Pr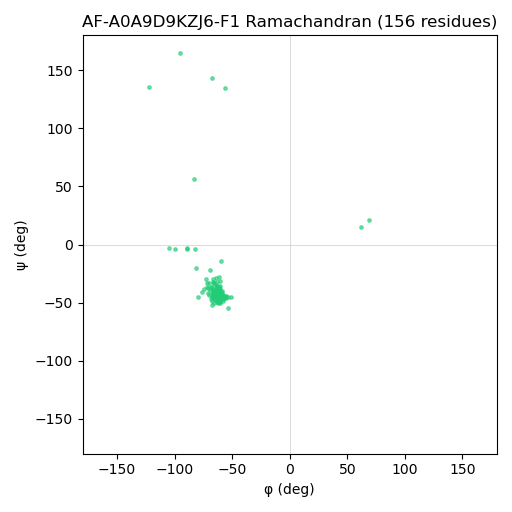otein AF-A0A9D9KZJ6-F1 (afdb_monomer)

Radius of gyration: 36.86 Å; Cα contacts (8 Å, |Δi|>4): 63; chains: 1; bounding box: 76×19×115 Å

Nearest PDB structures (foldseek):
  4k1n-assembly1_B  TM=4.536E-01  e=3.950E+00  Mus musculus
  6o3e-assembly1_B  TM=4.458E-01  e=3.524E+00  Mus musculus
  8i21-assembly1_A  TM=3.867E-01  e=7.833E+00  Saccharomyces cerevisiae S288C

pLDDT: mean 86.27, std 9.5, range [50.72, 94.81]

Mean predicted aligned error: 10.68 Å

Secondary structure (DSSP, 8-state):
-HHHHHHHHHHHHHHHHHHHHHHHHHHHHHHHHHHHHHHHHHHHHHHHHHHHHHHHHHHHHHHHHHHHHHHHHHHHHHHHHHH--SHHHHHHHHHHHHHHHHHHHHHHHHHHHHSTTSTTHHHHHHHHHHHHHHHHHHHHHHHHHHTT-HHHHHHHH-

Structure (mmCIF, N/CA/C/O backbone):
data_AF-A0A9D9KZJ6-F1
#
_entry.id   AF-A0A9D9KZJ6-F1
#
loop_
_atom_site.group_PDB
_atom_site.id
_atom_site.type_symbol
_atom_site.label_atom_id
_atom_site.label_alt_id
_atom_site.label_comp_id
_atom_site.label_asym_id
_atom_site.label_entity_id
_atom_site.label_seq_id
_atom_site.pdbx_PDB_ins_code
_atom_site.Cartn_x
_atom_site.Cartn_y
_atom_site.Cartn_z
_atom_site.occupancy
_atom_site.B_iso_or_equiv
_atom_site.auth_seq_id
_atom_site.auth_comp_id
_atom_site.auth_asym_id
_atom_site.auth_atom_id
_atom_site.pdbx_PDB_model_num
ATOM 1 N N . MET A 1 1 ? -48.353 -1.877 80.878 1.00 50.72 1 MET A N 1
ATOM 2 C CA . MET A 1 1 ? -47.282 -2.569 80.106 1.00 50.72 1 MET A CA 1
ATOM 3 C C . MET A 1 1 ? -47.489 -2.626 78.580 1.00 50.72 1 MET A C 1
ATOM 5 O O . MET A 1 1 ? -46.484 -2.625 77.877 1.00 50.72 1 MET A O 1
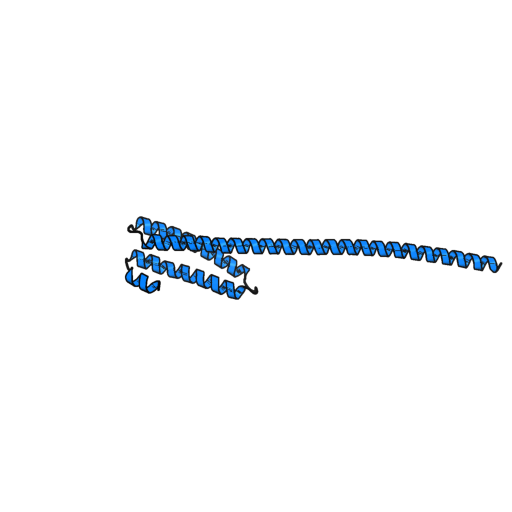ATOM 9 N N . LYS A 1 2 ? -48.721 -2.647 78.028 1.00 54.41 2 LYS A N 1
ATOM 10 C CA . LYS A 1 2 ? -48.961 -2.705 76.560 1.00 54.41 2 LYS A CA 1
ATOM 11 C C . LYS A 1 2 ? -48.407 -1.497 75.771 1.00 54.41 2 LYS A C 1
ATOM 13 O O . LYS A 1 2 ? -47.708 -1.703 74.785 1.00 54.41 2 LYS A O 1
ATOM 18 N N . HIS A 1 3 ? -48.584 -0.268 76.263 1.00 52.38 3 HIS A N 1
ATOM 19 C CA . HIS A 1 3 ? -48.096 0.947 75.582 1.00 52.38 3 HIS A CA 1
ATOM 20 C C . HIS A 1 3 ? -46.564 1.052 75.442 1.00 52.38 3 HIS A C 1
ATOM 22 O O . HIS A 1 3 ? -46.066 1.637 74.480 1.00 52.38 3 HIS A O 1
ATOM 28 N N . ILE A 1 4 ? -45.795 0.459 76.362 1.00 55.56 4 ILE A N 1
ATOM 29 C CA . ILE A 1 4 ? -44.321 0.467 76.306 1.00 55.56 4 ILE A CA 1
ATOM 30 C C . ILE A 1 4 ? -43.823 -0.495 75.212 1.00 55.56 4 ILE A C 1
ATOM 32 O O . ILE A 1 4 ? -42.896 -0.169 74.469 1.00 55.56 4 ILE A O 1
ATOM 36 N N . LYS A 1 5 ? -44.489 -1.649 75.050 1.00 54.19 5 LYS A N 1
ATOM 37 C CA . LYS A 1 5 ? -44.204 -2.619 73.977 1.00 54.19 5 LYS A CA 1
ATOM 38 C C . LYS A 1 5 ? -44.543 -2.077 72.581 1.00 54.19 5 LYS A C 1
ATOM 40 O O . LYS A 1 5 ? -43.865 -2.432 71.622 1.00 54.19 5 LYS A O 1
ATOM 45 N N . GLU A 1 6 ? -45.555 -1.223 72.443 1.00 57.53 6 GLU A N 1
ATOM 46 C CA . GLU A 1 6 ? -45.899 -0.600 71.153 1.00 57.53 6 GLU A CA 1
ATOM 47 C C . GLU A 1 6 ? -44.942 0.532 70.763 1.00 57.53 6 GLU A C 1
ATOM 49 O O . GLU A 1 6 ? -44.489 0.580 69.616 1.00 57.53 6 GLU A O 1
ATOM 54 N N . ARG A 1 7 ? -44.537 1.384 71.719 1.00 57.81 7 ARG A N 1
ATOM 55 C CA . ARG A 1 7 ? -43.506 2.410 71.474 1.00 57.81 7 ARG A CA 1
ATOM 56 C C . ARG A 1 7 ? -42.163 1.795 71.071 1.00 57.81 7 ARG A C 1
ATOM 58 O O . ARG A 1 7 ? -41.526 2.298 70.145 1.00 57.81 7 ARG A O 1
ATOM 65 N N . SER A 1 8 ? -41.742 0.689 71.696 1.00 59.34 8 SER A N 1
ATOM 66 C CA . SER A 1 8 ? -40.473 0.038 71.334 1.00 59.34 8 SER A CA 1
ATOM 67 C C . SER A 1 8 ? -40.508 -0.580 69.928 1.00 59.34 8 SER A C 1
ATOM 69 O O . SER A 1 8 ? -39.543 -0.431 69.175 1.00 59.34 8 SER A O 1
ATOM 71 N N . LYS A 1 9 ? -41.639 -1.172 69.509 1.00 60.16 9 LYS A N 1
ATOM 72 C CA . LYS A 1 9 ? -41.839 -1.682 68.137 1.00 60.16 9 LYS A CA 1
ATOM 73 C C . LYS A 1 9 ? -41.737 -0.574 67.079 1.00 60.16 9 LYS A C 1
ATOM 75 O O . LYS A 1 9 ? -41.138 -0.801 66.026 1.00 60.16 9 LYS A O 1
ATOM 80 N N . GLY A 1 10 ? -42.259 0.624 67.361 1.00 64.12 10 GLY A N 1
ATOM 81 C CA . GLY A 1 10 ? -42.140 1.794 66.479 1.00 64.12 10 GLY A CA 1
ATOM 82 C C . GLY A 1 10 ? -40.698 2.299 66.321 1.00 64.12 10 GLY A C 1
ATOM 83 O O . GLY A 1 10 ? -40.263 2.598 65.207 1.00 64.12 10 GLY A O 1
ATOM 84 N N . ILE A 1 11 ? -39.923 2.319 67.411 1.00 66.88 11 ILE A N 1
ATOM 85 C CA . ILE A 1 11 ? -38.500 2.708 67.400 1.00 66.88 11 ILE A CA 1
ATOM 86 C C . ILE A 1 11 ? -37.657 1.686 66.620 1.00 66.88 11 ILE A C 1
ATOM 88 O O . ILE A 1 11 ? -36.802 2.072 65.822 1.00 66.88 11 ILE A O 1
ATOM 92 N N . ILE A 1 12 ? -37.924 0.386 66.788 1.00 68.44 12 ILE A N 1
ATOM 93 C CA . ILE A 1 12 ? -37.239 -0.686 66.047 1.00 68.44 12 ILE A CA 1
ATOM 94 C C . ILE A 1 12 ? -37.554 -0.604 64.545 1.00 68.44 12 ILE A C 1
ATOM 96 O O . ILE A 1 12 ? -36.638 -0.716 63.730 1.00 68.44 12 ILE A O 1
ATOM 100 N N . LYS A 1 13 ? -38.814 -0.341 64.158 1.00 71.00 13 LYS A N 1
ATOM 101 C CA . LYS A 1 13 ? -39.194 -0.111 62.750 1.00 71.00 13 LYS A CA 1
ATOM 102 C C . LYS A 1 13 ? -38.460 1.092 62.145 1.00 71.00 13 LYS A C 1
ATOM 104 O O . LYS A 1 13 ? -37.892 0.955 61.066 1.00 71.00 13 LYS A O 1
ATOM 109 N N . LYS A 1 14 ? -38.397 2.230 62.850 1.00 72.56 14 LYS A N 1
ATOM 110 C CA . LYS A 1 14 ? -37.652 3.420 62.390 1.00 72.56 14 LYS A CA 1
ATOM 111 C C . LYS A 1 14 ? -36.153 3.146 62.225 1.00 72.56 14 LYS A C 1
ATOM 113 O O . LYS A 1 14 ? -35.578 3.539 61.214 1.00 72.56 14 LYS A O 1
ATOM 118 N N . LYS A 1 15 ? -35.523 2.429 63.166 1.00 74.50 15 LYS A N 1
ATOM 119 C CA . LYS A 1 15 ? -34.104 2.040 63.057 1.00 74.50 15 LYS A CA 1
ATOM 120 C C . LYS A 1 15 ? -33.843 1.117 61.860 1.00 74.50 15 LYS A C 1
ATOM 122 O O . LYS A 1 15 ? -32.888 1.346 61.126 1.00 74.50 15 LYS A O 1
ATOM 127 N N . ARG A 1 16 ? -34.711 0.126 61.615 1.00 77.56 16 ARG A N 1
ATOM 128 C CA . ARG A 1 16 ? -34.619 -0.767 60.442 1.00 77.56 16 ARG A CA 1
ATOM 129 C C . ARG A 1 16 ? -34.791 -0.016 59.120 1.00 77.56 16 ARG A C 1
ATOM 131 O O . ARG A 1 16 ? -34.039 -0.261 58.187 1.00 77.56 16 ARG A O 1
ATOM 138 N N . MET A 1 17 ? -35.730 0.928 59.059 1.00 81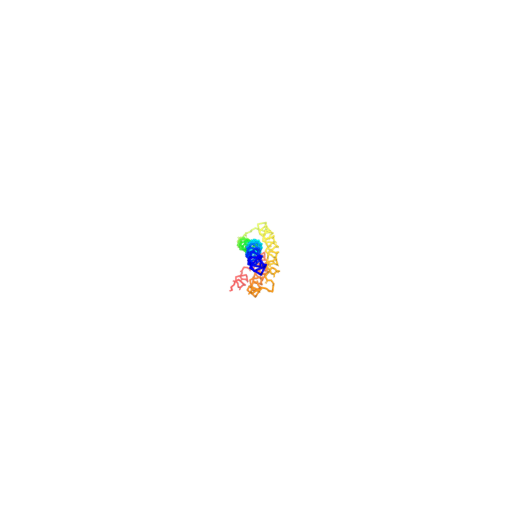.38 17 MET A N 1
ATOM 139 C CA . MET A 1 17 ? -35.956 1.754 57.869 1.00 81.38 17 MET A CA 1
ATOM 140 C C . MET A 1 17 ? -34.769 2.690 57.593 1.00 81.38 17 MET A C 1
ATOM 142 O O . MET A 1 17 ? -34.316 2.783 56.458 1.00 81.38 17 MET A O 1
ATOM 146 N N . SER A 1 18 ? -34.190 3.307 58.632 1.00 83.00 18 SER A N 1
ATOM 147 C CA . SER A 1 18 ? -32.966 4.107 58.488 1.00 83.00 18 SER A CA 1
ATOM 148 C C . SER A 1 18 ? -31.770 3.273 58.025 1.00 83.00 18 SER A C 1
ATOM 150 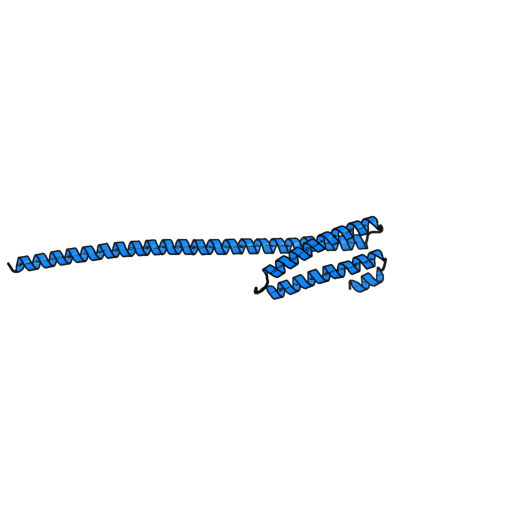O O . SER A 1 18 ? -30.946 3.788 57.273 1.00 83.00 18 SER A O 1
ATOM 152 N N . PHE A 1 19 ? -31.657 2.018 58.468 1.00 86.19 19 PHE A N 1
ATOM 153 C CA . PHE A 1 19 ? -30.610 1.111 58.003 1.00 86.19 19 PHE A CA 1
ATOM 154 C C . PHE A 1 19 ? -30.807 0.740 56.531 1.00 86.19 19 PHE A C 1
ATOM 156 O O . PHE A 1 19 ? -29.859 0.837 55.760 1.00 86.19 19 PHE A O 1
ATOM 163 N N . ALA A 1 20 ? -32.036 0.401 56.130 1.00 85.56 20 ALA A N 1
ATOM 164 C CA . ALA A 1 20 ? -32.364 0.090 54.741 1.00 85.56 20 ALA A CA 1
ATOM 165 C C . ALA A 1 20 ? -32.013 1.253 53.802 1.00 85.56 20 ALA A C 1
ATOM 167 O O . ALA A 1 20 ? -31.338 1.034 52.806 1.00 85.56 20 ALA A O 1
ATOM 168 N N . ILE A 1 21 ? -32.366 2.493 54.165 1.00 88.50 21 ILE A N 1
ATOM 169 C CA . ILE A 1 21 ? -32.022 3.685 53.370 1.00 88.50 21 ILE A CA 1
ATOM 170 C C . ILE A 1 21 ? -30.502 3.836 53.230 1.00 88.50 21 ILE A C 1
ATOM 172 O O . ILE A 1 21 ? -30.008 4.041 52.125 1.00 88.50 21 ILE A O 1
ATOM 176 N N . ARG A 1 22 ? -29.740 3.701 54.325 1.00 87.19 22 ARG A N 1
ATOM 177 C CA . ARG A 1 22 ? -28.270 3.801 54.271 1.00 87.19 22 ARG A CA 1
ATOM 178 C C . ARG A 1 22 ? -27.655 2.696 53.414 1.00 87.19 22 ARG A C 1
ATOM 180 O O . ARG A 1 22 ? -26.762 2.980 52.626 1.00 87.19 22 ARG A O 1
ATOM 187 N N . LEU A 1 23 ? -28.146 1.464 53.539 1.00 90.38 23 LEU A N 1
ATOM 188 C CA . LEU A 1 23 ? -27.689 0.337 52.731 1.00 90.38 23 LEU A CA 1
ATOM 189 C C . LEU A 1 23 ? -27.994 0.557 51.245 1.00 90.38 23 LEU A C 1
ATOM 191 O O . LEU A 1 23 ? -27.124 0.331 50.412 1.00 90.38 23 LEU A O 1
ATOM 195 N N . SER A 1 24 ? -29.186 1.057 50.911 1.00 90.12 24 SER A N 1
ATOM 196 C CA . SER A 1 24 ? -29.552 1.408 49.537 1.00 90.12 24 SER A CA 1
ATOM 197 C C . SER A 1 24 ? -28.640 2.487 48.957 1.00 90.12 24 SER A C 1
ATOM 199 O O . SER A 1 24 ? -28.204 2.345 47.822 1.00 90.12 24 SER A O 1
ATOM 201 N N . VAL A 1 25 ? -28.298 3.525 49.729 1.00 91.50 25 VAL A N 1
ATOM 202 C CA . VAL A 1 25 ? -27.359 4.574 49.290 1.00 91.50 25 VAL A CA 1
ATOM 203 C C . VAL A 1 25 ? -25.964 3.999 49.031 1.00 91.50 25 VAL A C 1
ATOM 205 O O . VAL A 1 25 ? -25.361 4.321 48.012 1.00 91.50 25 VAL A O 1
ATOM 208 N N . ILE A 1 26 ? -25.471 3.120 49.911 1.00 91.69 26 ILE A N 1
ATOM 209 C CA . ILE A 1 26 ? -24.170 2.451 49.740 1.00 91.69 26 ILE A CA 1
ATOM 210 C C . ILE A 1 26 ? -24.174 1.540 48.503 1.00 91.69 26 ILE A C 1
ATOM 212 O O . ILE A 1 26 ? -23.218 1.530 47.735 1.00 91.69 26 ILE A O 1
ATOM 216 N N . LEU A 1 27 ? -25.248 0.785 48.273 1.00 92.19 27 LEU A N 1
ATOM 217 C CA . LEU A 1 27 ? -25.363 -0.066 47.085 1.00 92.19 27 LEU A CA 1
ATOM 218 C C . LEU A 1 27 ? -25.411 0.765 45.800 1.00 92.19 27 LEU A C 1
ATOM 220 O O . LEU A 1 27 ? -24.744 0.421 44.825 1.00 92.19 27 LEU A O 1
ATOM 224 N N . LEU A 1 28 ? -26.155 1.875 45.807 1.00 93.62 28 LEU A N 1
ATOM 225 C CA . LEU A 1 28 ? -26.252 2.768 44.655 1.00 93.62 28 LEU A CA 1
ATOM 226 C C . LEU A 1 28 ? -24.893 3.400 44.329 1.00 93.62 28 LEU A C 1
ATOM 228 O O . LEU A 1 28 ? -24.515 3.476 43.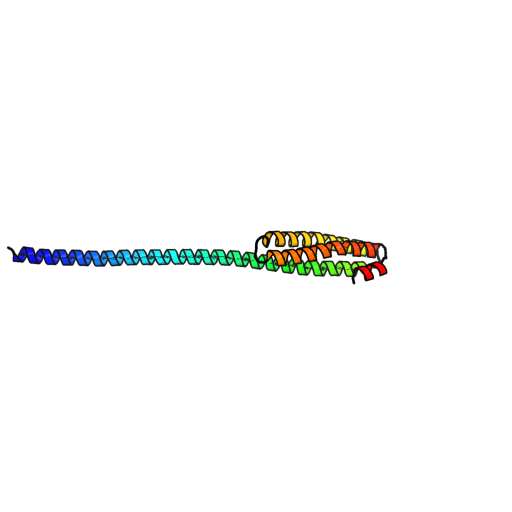161 1.00 93.62 28 LEU A O 1
ATOM 232 N N . SER A 1 29 ? -24.134 3.825 45.343 1.00 92.44 29 SER A N 1
ATOM 233 C CA . SER A 1 29 ? -22.807 4.408 45.134 1.00 92.44 29 SER A CA 1
ATOM 234 C C . SER A 1 29 ? -21.810 3.383 44.598 1.00 92.44 29 SER A C 1
ATOM 236 O O . SER A 1 29 ? -21.098 3.691 43.646 1.00 92.44 29 SER A O 1
ATOM 238 N N . VAL A 1 30 ? -21.817 2.146 45.108 1.00 92.56 30 VAL A N 1
ATOM 239 C CA . VAL A 1 30 ? -20.997 1.049 44.563 1.00 92.56 30 VAL A CA 1
ATOM 240 C C . VAL A 1 30 ? -21.364 0.755 43.107 1.00 92.56 30 VAL A C 1
ATOM 242 O O . VAL A 1 30 ? -20.473 0.648 42.266 1.00 92.56 30 VAL A O 1
ATOM 245 N N . PHE A 1 31 ? -22.657 0.690 42.778 1.00 93.06 31 PHE A N 1
ATOM 246 C CA . PHE A 1 31 ? -23.114 0.482 41.401 1.00 93.06 31 PHE A CA 1
ATOM 247 C C . PHE A 1 31 ? -22.684 1.622 40.470 1.00 93.06 31 PHE A C 1
ATOM 249 O O . PHE A 1 31 ? -22.260 1.383 39.339 1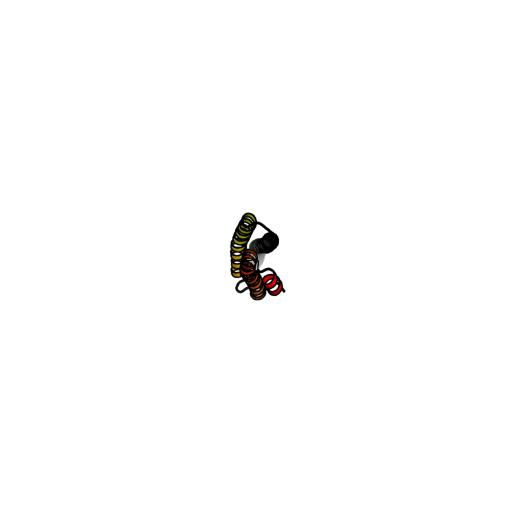.00 93.06 31 PHE A O 1
ATOM 256 N N . THR A 1 32 ? -22.744 2.862 40.955 1.00 93.62 32 THR A N 1
ATOM 257 C CA . THR A 1 32 ? -22.327 4.045 40.192 1.00 93.62 32 THR A CA 1
ATOM 258 C C . THR A 1 32 ? -20.821 4.023 39.936 1.00 93.62 32 THR A C 1
ATOM 260 O O . THR A 1 32 ? -20.396 4.199 38.798 1.00 93.62 32 THR A O 1
ATOM 263 N N . VAL A 1 33 ? -20.008 3.726 40.957 1.00 93.88 33 VAL A N 1
ATOM 264 C CA . VAL A 1 33 ? -18.549 3.578 40.814 1.00 93.88 33 VAL A CA 1
ATOM 265 C C . VAL A 1 33 ? -18.212 2.458 39.830 1.00 93.88 33 VAL A C 1
ATOM 267 O O . VAL A 1 33 ? -17.399 2.663 38.932 1.00 93.88 33 VAL A O 1
ATOM 270 N N . PHE A 1 34 ? -18.868 1.301 39.945 1.00 94.25 34 PHE A N 1
ATOM 271 C CA . PHE A 1 34 ? -18.672 0.190 39.014 1.00 94.25 34 PHE A CA 1
ATOM 272 C C . PHE A 1 34 ? -19.037 0.575 37.575 1.00 94.25 34 PHE A C 1
ATOM 274 O O . PHE A 1 34 ? -18.277 0.295 36.651 1.00 94.25 34 PHE A O 1
ATOM 281 N N . SER A 1 35 ? -20.155 1.277 37.385 1.00 90.81 35 SER A N 1
ATOM 282 C CA . SER A 1 35 ? -20.597 1.752 36.069 1.00 90.81 35 SER A CA 1
ATOM 283 C C . SER A 1 35 ? -19.606 2.742 35.456 1.00 90.81 35 SER A C 1
ATOM 285 O O . SER A 1 35 ? -19.289 2.633 34.273 1.00 90.81 35 SER A O 1
ATOM 287 N N . ILE A 1 36 ? -19.063 3.668 36.256 1.00 93.00 36 ILE A N 1
ATOM 288 C CA . ILE A 1 36 ? -18.024 4.609 35.814 1.00 93.00 36 ILE A CA 1
ATOM 289 C C . ILE A 1 36 ? -16.760 3.848 35.406 1.00 93.00 36 ILE A C 1
ATOM 291 O O . ILE A 1 36 ? -16.237 4.083 34.321 1.00 93.00 36 ILE A O 1
ATOM 295 N N . LEU A 1 37 ? -16.291 2.901 36.223 1.00 94.50 37 LEU A N 1
ATOM 296 C CA .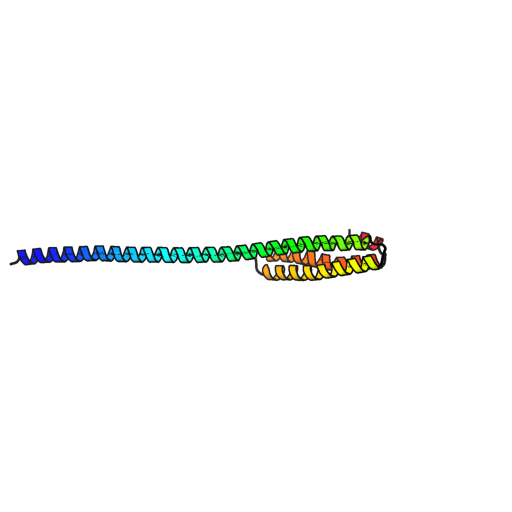 LEU A 1 37 ? -15.110 2.094 35.901 1.00 94.50 37 LEU A CA 1
ATOM 297 C C . LEU A 1 37 ? -15.306 1.280 34.617 1.00 94.50 37 LEU A C 1
ATOM 299 O O . LEU A 1 37 ? -14.414 1.244 33.767 1.00 94.50 37 LEU A O 1
ATOM 303 N N . HIS A 1 38 ? -16.479 0.669 34.445 1.00 93.75 38 HIS A N 1
ATOM 304 C CA . HIS A 1 38 ? -16.829 -0.063 33.232 1.00 93.75 38 HIS A CA 1
ATOM 305 C C . HIS A 1 38 ? -16.842 0.855 32.002 1.00 93.75 38 HIS A C 1
ATOM 307 O O . HIS A 1 38 ? -16.289 0.502 30.957 1.00 93.75 38 HIS A O 1
ATOM 313 N N . LEU A 1 39 ? -17.425 2.051 32.125 1.00 93.50 39 LEU A N 1
ATOM 314 C CA . LEU A 1 39 ? -17.443 3.049 31.058 1.00 93.50 39 LEU A CA 1
ATOM 315 C C . LEU A 1 39 ? -16.023 3.504 30.698 1.00 93.50 39 LEU A C 1
ATOM 317 O O . LEU A 1 39 ? -15.668 3.501 29.523 1.00 93.50 39 LEU A O 1
ATOM 321 N N . CYS A 1 40 ? -15.186 3.820 31.689 1.00 93.25 40 CYS A N 1
ATOM 322 C CA . CYS A 1 40 ? -13.788 4.193 31.472 1.00 93.25 40 CYS A CA 1
ATOM 323 C C . CYS A 1 40 ? -13.000 3.078 30.773 1.00 93.25 40 CYS A C 1
ATOM 325 O O . CYS A 1 40 ? -12.239 3.356 29.848 1.00 93.25 40 CYS A O 1
ATOM 327 N N . SER A 1 41 ? -13.201 1.820 31.178 1.00 93.44 41 SER A N 1
ATOM 328 C CA . SER A 1 41 ? -12.577 0.660 30.531 1.00 93.44 41 SER A CA 1
ATOM 329 C C . SER A 1 41 ? -13.023 0.513 29.073 1.00 93.44 41 SER A C 1
ATOM 331 O O . SER A 1 41 ? -12.198 0.326 28.178 1.00 93.44 41 SER A O 1
ATOM 333 N N . SER A 1 42 ? -14.323 0.677 28.820 1.00 91.31 42 SER A N 1
ATOM 334 C CA . SER A 1 42 ? -14.901 0.587 27.476 1.00 91.31 42 SER A CA 1
ATOM 335 C C . SER A 1 42 ? -14.368 1.692 26.564 1.00 91.31 42 SER A C 1
ATOM 337 O O . SER A 1 42 ? -13.917 1.408 25.458 1.00 91.31 42 SER A O 1
ATOM 339 N N . ILE A 1 43 ? -14.337 2.939 27.048 1.00 92.81 43 ILE A N 1
ATOM 340 C CA . ILE A 1 43 ? -13.766 4.078 26.315 1.00 92.81 43 ILE A CA 1
ATOM 341 C C . ILE A 1 43 ? -12.291 3.823 26.016 1.00 92.81 43 ILE A C 1
ATOM 343 O O . ILE A 1 43 ? -11.872 3.979 24.875 1.00 92.81 43 ILE A O 1
ATOM 347 N N . LYS A 1 44 ? -11.511 3.370 27.006 1.00 93.38 44 LYS A N 1
ATOM 348 C CA . LYS A 1 44 ? -10.098 3.032 26.802 1.00 93.38 44 LYS A CA 1
ATOM 349 C C . LYS A 1 44 ? -9.926 1.987 25.698 1.00 93.38 44 LYS A C 1
ATOM 351 O O . LYS A 1 44 ? -9.077 2.167 24.832 1.00 93.38 44 LYS A O 1
ATOM 356 N N . SER A 1 45 ? -10.737 0.930 25.707 1.00 93.38 45 SER A N 1
ATOM 357 C CA . SER A 1 45 ? -10.699 -0.112 24.677 1.00 93.38 45 SER A CA 1
ATOM 358 C C . SER A 1 45 ? -11.012 0.443 23.285 1.00 93.38 45 SER A C 1
ATOM 360 O O . SER A 1 45 ? -10.269 0.164 22.346 1.00 93.38 45 SER A O 1
ATOM 362 N N . ILE A 1 46 ? -12.047 1.280 23.162 1.00 92.44 46 ILE A N 1
ATOM 363 C CA . ILE A 1 46 ? -12.409 1.940 21.899 1.00 92.44 46 ILE A CA 1
ATOM 364 C C . ILE A 1 46 ? -11.262 2.826 21.406 1.00 92.44 46 ILE A C 1
ATOM 366 O O . ILE A 1 46 ? -10.892 2.747 20.237 1.00 92.44 46 ILE A O 1
ATOM 370 N N . THR A 1 47 ? -10.658 3.631 22.283 1.00 91.12 47 THR A N 1
ATOM 371 C CA . THR A 1 47 ? -9.529 4.498 21.921 1.00 91.12 47 THR A CA 1
ATOM 372 C C . THR A 1 47 ? -8.333 3.688 21.427 1.00 91.12 47 THR A C 1
ATOM 374 O O . THR A 1 47 ? -7.724 4.059 20.427 1.00 91.12 47 THR A O 1
ATOM 377 N N . THR A 1 48 ? -8.010 2.567 22.079 1.00 91.69 48 THR A N 1
ATOM 378 C CA . THR A 1 48 ? -6.937 1.672 21.620 1.00 91.69 48 THR A CA 1
ATOM 379 C C . THR A 1 48 ? -7.251 1.093 20.241 1.00 91.69 48 THR A C 1
ATOM 381 O O . THR A 1 48 ? -6.431 1.218 19.338 1.00 91.69 48 THR A O 1
ATOM 384 N N . GLN A 1 49 ? -8.458 0.559 20.034 1.00 89.56 49 GLN A N 1
ATOM 385 C CA . GLN A 1 49 ? -8.864 0.019 18.730 1.00 89.56 49 GLN A CA 1
ATOM 386 C C . GLN A 1 49 ? -8.823 1.075 17.620 1.00 89.56 49 GLN A C 1
ATOM 388 O O . GLN A 1 49 ? -8.389 0.785 16.505 1.00 89.56 49 GLN A O 1
ATOM 393 N N . TYR A 1 50 ? -9.262 2.300 17.919 1.00 86.56 50 TYR A N 1
ATOM 394 C CA . TYR A 1 50 ? -9.226 3.407 16.971 1.00 86.56 50 TYR A CA 1
ATOM 395 C C . TYR A 1 50 ? -7.789 3.813 16.632 1.00 86.56 50 TYR A C 1
ATOM 397 O O . TYR A 1 50 ? -7.468 3.997 15.462 1.00 86.56 50 TYR A O 1
ATOM 405 N N . SER A 1 51 ? -6.907 3.895 17.632 1.00 88.31 51 SER A N 1
ATOM 406 C CA . SER A 1 51 ? -5.481 4.166 17.420 1.00 88.31 51 SER A CA 1
ATOM 407 C C . SER A 1 51 ? -4.837 3.110 16.520 1.00 88.31 51 SER A C 1
ATOM 409 O O . SER A 1 51 ? -4.158 3.459 15.558 1.00 88.31 51 SER A O 1
ATOM 411 N N . ASP A 1 52 ? -5.096 1.827 16.772 1.00 87.88 52 ASP A N 1
ATOM 412 C CA . ASP A 1 52 ? -4.557 0.726 15.964 1.00 87.88 52 ASP A CA 1
ATOM 413 C C . ASP A 1 52 ? -5.103 0.734 14.528 1.00 87.88 52 ASP A C 1
ATOM 415 O O . ASP A 1 52 ? -4.423 0.340 13.578 1.00 87.88 52 ASP A O 1
ATOM 419 N N . LEU A 1 53 ? -6.353 1.166 14.346 1.00 86.31 53 LEU A N 1
ATOM 420 C CA . LEU A 1 53 ? -6.937 1.357 13.022 1.00 86.31 53 LEU A CA 1
ATOM 421 C C . LEU A 1 53 ? -6.265 2.522 12.290 1.00 86.31 53 LEU A C 1
ATOM 423 O O . LEU A 1 53 ? -5.852 2.341 11.150 1.00 86.31 53 LEU A O 1
ATOM 427 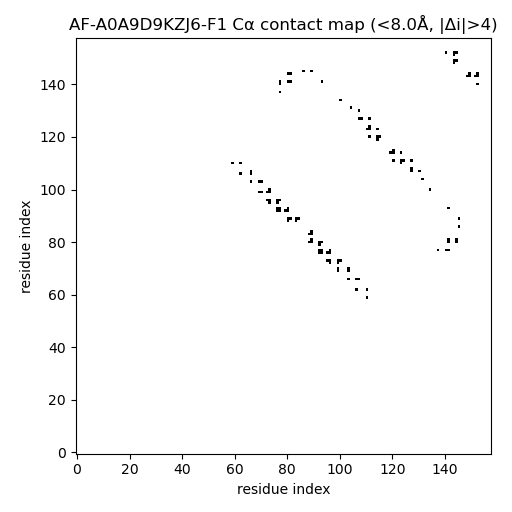N N . MET A 1 54 ? -6.083 3.666 12.950 1.00 81.88 54 MET A N 1
ATOM 428 C CA . MET A 1 54 ? -5.412 4.827 12.359 1.00 81.88 54 MET A CA 1
ATOM 429 C C . MET A 1 54 ? -3.965 4.522 11.970 1.00 81.88 54 MET A C 1
ATOM 431 O O . MET A 1 54 ? -3.568 4.861 10.865 1.00 81.88 54 MET A O 1
ATOM 435 N N . ILE A 1 55 ? -3.198 3.828 12.818 1.00 83.62 55 ILE A N 1
ATOM 436 C CA . ILE A 1 55 ? -1.815 3.432 12.499 1.00 83.62 55 ILE A CA 1
ATOM 437 C C . ILE A 1 55 ? -1.771 2.564 11.235 1.00 83.62 55 ILE A C 1
ATOM 439 O O . ILE A 1 55 ? -0.917 2.773 10.374 1.00 83.62 55 ILE A O 1
ATOM 443 N N . ARG A 1 56 ? -2.700 1.609 11.096 1.00 85.62 56 ARG A N 1
ATOM 444 C CA . ARG A 1 56 ? -2.793 0.771 9.890 1.00 85.62 56 ARG A CA 1
ATOM 445 C C . ARG A 1 56 ? -3.183 1.575 8.655 1.00 85.62 56 ARG A C 1
ATOM 447 O O . ARG A 1 56 ? -2.571 1.392 7.613 1.00 85.62 56 ARG A O 1
ATOM 454 N N . GLU A 1 57 ? -4.158 2.474 8.759 1.00 83.88 57 GLU A N 1
ATOM 455 C CA . GLU A 1 57 ? -4.569 3.326 7.634 1.00 83.88 57 GLU A CA 1
ATOM 456 C C . GLU A 1 57 ? -3.466 4.306 7.203 1.00 83.88 57 GLU A C 1
ATOM 458 O O . GLU A 1 57 ? -3.241 4.479 6.003 1.00 83.88 57 GLU A O 1
ATOM 463 N N . THR A 1 58 ? -2.717 4.885 8.148 1.00 83.56 58 THR A N 1
ATOM 464 C CA . THR A 1 58 ? -1.529 5.693 7.838 1.00 83.56 58 THR A CA 1
ATOM 465 C C . THR A 1 58 ? -0.490 4.851 7.107 1.00 83.56 58 THR A C 1
ATOM 467 O O . THR A 1 58 ? -0.090 5.223 6.010 1.00 83.56 58 THR A O 1
ATOM 470 N N . LYS A 1 59 ? -0.140 3.668 7.636 1.00 86.19 59 LYS A N 1
ATOM 471 C CA . LYS A 1 59 ? 0.823 2.768 6.985 1.00 86.19 59 LYS A CA 1
ATOM 472 C C . LYS A 1 59 ? 0.394 2.410 5.556 1.00 86.19 59 LYS A C 1
ATOM 474 O O . LYS A 1 59 ? 1.213 2.471 4.649 1.00 86.19 59 LYS A O 1
ATOM 479 N N . ARG A 1 60 ? -0.885 2.082 5.336 1.00 84.75 60 ARG A N 1
ATOM 480 C CA . ARG A 1 60 ? -1.435 1.798 3.994 1.00 84.75 60 ARG A CA 1
ATOM 481 C C . ARG A 1 60 ? -1.263 2.974 3.046 1.00 84.75 60 ARG A C 1
ATOM 483 O O . ARG A 1 60 ? -0.894 2.777 1.893 1.00 84.75 60 ARG A O 1
ATOM 490 N N . THR A 1 61 ? -1.565 4.177 3.525 1.00 86.75 61 THR A N 1
ATOM 491 C CA . T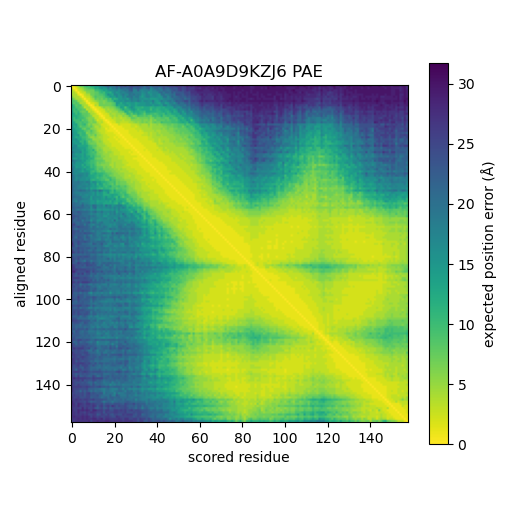HR A 1 61 ? -1.438 5.409 2.740 1.00 86.75 61 THR A CA 1
ATOM 492 C C . THR A 1 61 ? 0.020 5.658 2.374 1.00 86.75 61 THR A C 1
ATOM 494 O O . THR A 1 61 ? 0.313 5.907 1.209 1.00 86.75 61 THR A O 1
ATOM 497 N N . ASP A 1 62 ? 0.935 5.497 3.330 1.00 88.25 62 ASP A N 1
ATOM 498 C CA . ASP A 1 62 ? 2.374 5.634 3.100 1.00 88.25 62 ASP A CA 1
ATOM 499 C C . ASP A 1 62 ? 2.873 4.621 2.060 1.00 88.25 62 ASP A C 1
ATOM 501 O O . ASP A 1 62 ? 3.609 4.992 1.150 1.00 88.25 62 ASP A O 1
ATOM 505 N N . THR A 1 63 ? 2.422 3.363 2.123 1.00 88.12 63 THR A N 1
ATOM 506 C CA . THR A 1 63 ? 2.770 2.347 1.117 1.00 88.12 63 THR A CA 1
ATOM 507 C C . THR A 1 63 ? 2.209 2.680 -0.266 1.00 88.12 63 THR A C 1
ATOM 509 O O . THR A 1 63 ? 2.903 2.490 -1.258 1.00 88.12 63 THR A O 1
ATOM 512 N N . ILE A 1 64 ? 0.979 3.195 -0.369 1.00 88.06 64 ILE A N 1
ATOM 513 C CA . ILE A 1 64 ? 0.410 3.611 -1.663 1.00 88.06 64 ILE A CA 1
ATOM 514 C C . ILE A 1 64 ? 1.202 4.783 -2.253 1.00 88.06 64 ILE A C 1
ATOM 516 O O . ILE A 1 64 ? 1.519 4.754 -3.438 1.00 88.06 64 ILE A O 1
ATOM 520 N N . ASN A 1 65 ? 1.561 5.769 -1.430 1.00 88.81 65 ASN A N 1
ATOM 521 C CA . ASN A 1 65 ? 2.382 6.901 -1.861 1.00 88.81 65 ASN A CA 1
ATOM 522 C C . ASN A 1 65 ? 3.787 6.447 -2.293 1.00 88.81 65 ASN A C 1
ATOM 524 O O . ASN A 1 65 ? 4.323 6.962 -3.270 1.00 88.81 65 ASN A O 1
ATOM 528 N N . SER A 1 66 ? 4.368 5.466 -1.592 1.00 92.19 66 SER A N 1
ATOM 529 C CA . SER A 1 66 ? 5.646 4.843 -1.965 1.00 92.19 66 SER A CA 1
ATOM 530 C C . SER A 1 66 ? 5.562 4.188 -3.345 1.00 92.19 66 SER A C 1
ATOM 532 O O . SER A 1 66 ? 6.363 4.494 -4.224 1.00 92.19 66 SER A O 1
ATOM 534 N N . ILE A 1 67 ? 4.515 3.386 -3.580 1.00 91.69 67 ILE A N 1
ATOM 535 C CA . ILE A 1 67 ? 4.253 2.754 -4.880 1.00 91.69 67 ILE A CA 1
ATOM 536 C C . ILE A 1 67 ? 4.110 3.805 -5.984 1.00 91.69 67 ILE A C 1
ATOM 538 O O . ILE A 1 67 ? 4.660 3.626 -7.066 1.00 91.69 67 ILE A O 1
ATOM 542 N N . GLU A 1 68 ? 3.381 4.894 -5.740 1.00 90.50 68 GLU A N 1
ATOM 543 C CA . GLU A 1 68 ? 3.222 5.977 -6.716 1.00 90.50 68 GLU A CA 1
ATOM 544 C C . GLU A 1 68 ? 4.567 6.639 -7.055 1.00 90.50 68 GLU A C 1
ATOM 546 O O . GLU A 1 68 ? 4.884 6.809 -8.234 1.00 90.50 68 GLU A O 1
ATOM 551 N N . SER A 1 69 ? 5.384 6.943 -6.041 1.00 92.44 69 SER A N 1
ATOM 552 C CA . SER A 1 69 ? 6.717 7.529 -6.226 1.00 92.44 69 SER A CA 1
ATOM 553 C C . SER A 1 69 ? 7.640 6.599 -7.015 1.00 92.44 69 SER A C 1
ATOM 555 O O . SER A 1 69 ? 8.223 7.014 -8.015 1.00 92.44 69 SER A O 1
ATOM 557 N N . HIS A 1 70 ? 7.731 5.328 -6.617 1.00 92.56 70 HIS A N 1
ATOM 558 C CA . HIS A 1 70 ? 8.555 4.335 -7.305 1.00 92.56 70 HIS A CA 1
ATOM 559 C C . HIS A 1 70 ? 8.070 4.073 -8.736 1.00 92.56 70 HIS A C 1
ATOM 561 O O . HIS A 1 70 ? 8.884 3.872 -9.631 1.00 92.56 70 HIS A O 1
ATOM 567 N N . LEU A 1 71 ? 6.758 4.100 -8.998 1.00 93.19 71 LEU A N 1
ATOM 568 C CA . LEU A 1 71 ? 6.236 3.981 -10.362 1.00 93.19 71 LEU A CA 1
ATOM 569 C C . LEU A 1 71 ? 6.661 5.158 -11.240 1.00 93.19 71 LEU A C 1
ATOM 571 O O . LEU A 1 71 ? 7.048 4.936 -12.387 1.00 93.19 71 LEU A O 1
ATOM 575 N N . ALA A 1 72 ? 6.611 6.383 -10.716 1.00 91.50 72 ALA A N 1
ATOM 576 C CA . ALA A 1 72 ? 7.034 7.575 -11.447 1.00 91.50 72 ALA A CA 1
ATOM 577 C C . ALA A 1 72 ? 8.546 7.565 -11.743 1.00 91.50 72 ALA A C 1
ATOM 579 O O . ALA A 1 72 ? 8.963 7.870 -12.866 1.00 91.50 72 ALA A O 1
ATOM 580 N N . GLU A 1 73 ? 9.371 7.164 -10.773 1.00 93.81 73 GLU A N 1
ATOM 581 C CA . GLU A 1 73 ? 10.817 6.989 -10.972 1.00 93.81 73 GLU A CA 1
ATOM 582 C C . GLU A 1 73 ? 11.108 5.887 -11.995 1.00 93.81 73 GLU A C 1
ATOM 584 O O . GLU A 1 73 ? 11.832 6.116 -12.966 1.00 93.81 73 GLU A O 1
ATOM 589 N N . HIS A 1 74 ? 10.453 4.734 -11.864 1.00 94.44 74 HIS A N 1
ATOM 590 C CA . HIS A 1 74 ? 10.583 3.629 -12.808 1.00 94.44 74 HIS A CA 1
ATOM 591 C C . HIS A 1 74 ? 10.201 4.039 -14.237 1.00 94.44 74 HIS A C 1
ATOM 593 O O . HIS A 1 74 ? 10.913 3.709 -15.185 1.00 94.44 74 HIS A O 1
ATOM 599 N N . GLN A 1 75 ? 9.097 4.775 -14.416 1.00 91.31 75 GLN A N 1
ATOM 600 C CA . GLN A 1 75 ? 8.705 5.327 -15.720 1.00 91.31 75 GLN A CA 1
ATOM 601 C C . GLN A 1 75 ? 9.780 6.260 -16.279 1.00 91.31 75 GLN A C 1
ATOM 603 O O . GLN A 1 75 ? 10.126 6.163 -17.455 1.00 91.31 75 GLN A O 1
ATOM 608 N N . THR A 1 76 ? 10.342 7.125 -15.434 1.00 92.75 76 THR A N 1
ATOM 609 C CA . THR A 1 76 ? 11.419 8.041 -15.827 1.00 92.75 76 THR A CA 1
ATOM 610 C C . THR A 1 76 ? 12.633 7.269 -16.340 1.00 92.75 76 THR A C 1
ATOM 612 O O . THR A 1 76 ? 13.138 7.584 -17.415 1.00 92.75 76 THR A O 1
ATOM 615 N N . TYR A 1 77 ? 13.047 6.198 -15.654 1.00 92.81 77 TYR A N 1
ATOM 616 C CA . TYR A 1 77 ? 14.158 5.361 -16.112 1.00 92.81 77 TYR A CA 1
ATOM 617 C C . TYR A 1 77 ? 13.886 4.676 -17.451 1.00 92.81 77 TYR A C 1
ATOM 619 O O . TYR A 1 77 ? 14.800 4.591 -18.268 1.00 92.81 77 TYR A O 1
ATOM 627 N N . ILE A 1 78 ? 12.655 4.223 -17.714 1.00 89.06 78 ILE A N 1
ATOM 628 C CA . ILE A 1 78 ? 12.286 3.672 -19.029 1.00 89.06 78 ILE A CA 1
ATOM 629 C C . ILE A 1 78 ? 12.425 4.746 -20.115 1.00 89.06 78 ILE A C 1
ATOM 631 O O . ILE A 1 78 ? 13.047 4.494 -21.147 1.00 89.06 78 ILE A O 1
ATOM 635 N N . PHE A 1 79 ? 11.883 5.947 -19.893 1.00 89.19 79 PHE A N 1
ATOM 636 C CA . PHE A 1 79 ? 11.967 7.028 -20.878 1.00 89.19 79 PHE A CA 1
ATOM 637 C C . PHE A 1 79 ? 13.414 7.444 -21.149 1.00 89.19 79 PHE A C 1
ATOM 639 O O . PHE A 1 79 ? 13.825 7.537 -22.306 1.00 89.19 79 PHE A O 1
ATOM 646 N N . GLU A 1 80 ? 14.211 7.643 -20.101 1.00 91.38 80 GLU A N 1
ATOM 647 C CA . GLU A 1 80 ? 15.632 7.967 -20.238 1.00 91.38 80 GLU A CA 1
ATOM 648 C C . GLU A 1 80 ? 16.400 6.844 -20.947 1.00 91.38 80 GLU A C 1
ATOM 650 O O . GLU A 1 80 ? 17.283 7.115 -21.759 1.00 91.38 80 GLU A O 1
ATOM 655 N N . HIS A 1 81 ? 16.040 5.582 -20.699 1.00 91.06 81 HIS A N 1
ATOM 656 C CA . HIS A 1 81 ? 16.661 4.429 -21.343 1.00 91.06 81 HIS A CA 1
ATOM 657 C C . HIS A 1 81 ? 16.384 4.394 -22.846 1.00 91.06 81 HIS A C 1
ATOM 659 O O . HIS A 1 81 ? 17.278 4.122 -23.647 1.00 91.06 81 HIS A O 1
ATOM 665 N N . VAL A 1 82 ? 15.141 4.668 -23.242 1.00 87.94 82 VAL A N 1
ATOM 666 C CA . VAL A 1 82 ? 14.742 4.766 -24.651 1.00 87.94 82 VAL A CA 1
ATOM 667 C C . VAL A 1 82 ? 15.490 5.896 -25.364 1.00 87.94 82 VAL A C 1
ATOM 669 O O . VAL A 1 82 ? 15.904 5.719 -26.506 1.00 87.94 82 VAL A O 1
ATOM 672 N N . LEU A 1 83 ? 15.694 7.031 -24.692 1.00 88.88 83 LEU A N 1
ATOM 673 C CA . LEU A 1 83 ? 16.363 8.204 -25.264 1.00 88.88 83 LEU A CA 1
ATOM 674 C C . LEU A 1 83 ? 17.894 8.126 -25.238 1.00 88.88 83 LEU A C 1
ATOM 676 O O . LEU A 1 83 ? 18.558 8.863 -25.973 1.00 88.88 83 LEU A O 1
ATOM 680 N N . SER A 1 84 ? 18.471 7.278 -24.387 1.00 91.25 84 SER A N 1
ATOM 681 C CA . SER A 1 84 ? 19.920 7.163 -24.272 1.00 91.25 84 SER A CA 1
ATOM 682 C C . SER A 1 84 ? 20.540 6.577 -25.541 1.00 91.25 84 SER A C 1
ATOM 684 O O . SER A 1 84 ? 20.010 5.674 -26.189 1.00 91.25 84 SER A O 1
ATOM 686 N N . THR A 1 85 ? 21.717 7.095 -25.882 1.00 87.12 85 THR A N 1
ATOM 687 C CA . THR A 1 85 ? 22.470 6.719 -27.086 1.00 87.12 85 THR A CA 1
ATOM 688 C C . THR A 1 85 ? 23.668 5.825 -26.783 1.00 87.12 85 THR A C 1
ATOM 690 O O . THR A 1 85 ? 24.348 5.390 -27.711 1.00 87.12 85 THR A O 1
ATOM 693 N N . THR A 1 86 ? 23.943 5.540 -25.504 1.00 91.12 86 THR A N 1
ATOM 694 C CA . THR A 1 86 ? 25.103 4.746 -25.089 1.00 91.12 86 THR A CA 1
ATOM 695 C C . THR A 1 86 ? 24.679 3.522 -24.286 1.00 91.12 86 THR A C 1
ATOM 697 O O . THR A 1 86 ? 23.881 3.617 -23.354 1.00 91.12 86 THR A O 1
ATOM 700 N N . ASP A 1 87 ? 25.273 2.366 -24.587 1.00 90.12 87 ASP A N 1
ATOM 701 C CA . ASP A 1 87 ? 24.959 1.116 -23.880 1.00 90.12 87 ASP A CA 1
ATOM 702 C C . ASP A 1 87 ? 25.265 1.206 -22.379 1.00 90.12 87 ASP A C 1
ATOM 704 O O . ASP A 1 87 ? 24.597 0.591 -21.554 1.00 90.12 87 ASP A O 1
ATOM 708 N N . SER A 1 88 ? 26.274 1.994 -21.998 1.00 91.88 88 SER A N 1
ATOM 709 C CA . SER A 1 88 ? 26.640 2.207 -20.595 1.00 91.88 88 SER A CA 1
ATOM 710 C C . SER A 1 88 ? 25.524 2.898 -19.805 1.00 91.88 88 SER A C 1
ATOM 712 O O . SER A 1 88 ? 25.215 2.487 -18.687 1.00 91.88 88 SER A O 1
ATOM 714 N N . GLU A 1 89 ? 24.924 3.949 -20.365 1.00 92.25 89 GLU A N 1
ATOM 715 C CA . GLU A 1 89 ? 23.799 4.651 -19.742 1.00 92.25 89 GLU A CA 1
ATOM 716 C C . GLU A 1 89 ? 22.537 3.790 -19.750 1.00 92.25 89 GLU A C 1
ATOM 718 O O . GLU A 1 89 ? 21.895 3.672 -18.706 1.00 92.25 89 GLU A O 1
ATOM 723 N N . LYS A 1 90 ? 22.236 3.121 -20.873 1.00 91.88 90 LYS A N 1
ATOM 724 C CA . LYS A 1 90 ? 21.117 2.174 -20.977 1.00 91.88 90 LYS A CA 1
ATOM 725 C C . LYS A 1 90 ? 21.192 1.097 -19.890 1.00 91.88 90 LYS A C 1
ATOM 727 O O . LYS A 1 90 ? 20.296 0.994 -19.059 1.00 91.88 90 LYS A O 1
ATOM 732 N N . ASN A 1 91 ? 22.316 0.393 -19.782 1.00 93.12 91 ASN A N 1
ATOM 733 C CA . ASN A 1 91 ? 22.511 -0.632 -18.749 1.00 93.12 91 ASN A CA 1
ATOM 734 C C . ASN A 1 91 ? 22.416 -0.065 -17.317 1.00 93.12 91 ASN A C 1
ATOM 736 O O . ASN A 1 91 ? 21.920 -0.729 -16.404 1.00 93.12 91 ASN A O 1
ATOM 740 N N . GLY A 1 92 ? 22.888 1.167 -17.099 1.00 93.44 92 GLY A N 1
ATOM 741 C CA . GLY A 1 92 ? 22.771 1.849 -15.809 1.00 93.44 92 GLY A CA 1
ATOM 742 C C . GLY A 1 92 ? 21.320 2.152 -15.422 1.00 93.44 92 GLY A C 1
ATOM 743 O O . GLY A 1 92 ? 20.939 1.947 -14.268 1.00 93.44 92 GLY A O 1
ATOM 744 N N . LEU A 1 93 ? 20.512 2.614 -16.377 1.00 94.25 93 LEU A N 1
ATOM 745 C CA . LEU A 1 93 ? 19.092 2.923 -16.194 1.00 94.25 93 LEU A CA 1
ATOM 746 C C . LEU A 1 93 ? 18.250 1.657 -16.029 1.00 94.25 93 LEU A C 1
ATOM 748 O O . LEU A 1 93 ? 17.426 1.596 -15.118 1.00 94.25 93 LEU A O 1
ATOM 752 N N . GLU A 1 94 ? 18.519 0.618 -16.820 1.00 93.88 94 GLU A N 1
ATOM 753 C CA . GLU A 1 94 ? 17.872 -0.691 -16.683 1.00 93.88 94 GLU A CA 1
ATOM 754 C C . GLU A 1 94 ? 18.128 -1.285 -15.290 1.00 93.88 94 GLU A C 1
ATOM 756 O O . GLU A 1 94 ? 17.205 -1.743 -14.622 1.00 93.88 94 GLU A O 1
ATOM 761 N N . SER A 1 95 ? 19.364 -1.205 -14.785 1.00 94.81 95 SER A N 1
ATOM 762 C CA . SER A 1 95 ? 19.706 -1.681 -13.438 1.00 94.81 95 SER A CA 1
ATOM 763 C C . SER A 1 95 ? 18.937 -0.942 -12.332 1.00 94.81 95 SER A C 1
ATOM 765 O O . SER A 1 95 ? 18.461 -1.571 -11.381 1.00 94.81 95 SER A O 1
ATOM 767 N N . LYS A 1 96 ? 18.764 0.382 -12.464 1.00 94.81 96 LYS A N 1
ATOM 768 C CA . LYS A 1 96 ? 17.940 1.178 -11.538 1.00 94.81 96 LYS A CA 1
ATOM 769 C C . LYS A 1 96 ? 16.468 0.777 -11.619 1.00 94.81 96 LYS A C 1
ATOM 771 O O . LYS A 1 96 ? 15.880 0.468 -10.589 1.00 94.81 96 LYS A O 1
ATOM 776 N N . ALA A 1 97 ? 15.910 0.673 -12.823 1.00 93.62 97 ALA A N 1
ATOM 777 C CA . ALA A 1 97 ? 14.532 0.231 -13.020 1.00 93.62 97 ALA A CA 1
ATOM 778 C C . ALA A 1 97 ? 14.290 -1.178 -12.452 1.00 93.62 97 ALA A C 1
ATOM 780 O O . ALA A 1 97 ? 13.292 -1.421 -11.781 1.00 93.62 97 ALA A O 1
ATOM 781 N N . GLN A 1 98 ? 15.241 -2.101 -12.614 1.00 93.56 98 GLN A N 1
ATOM 782 C CA . GLN A 1 98 ? 15.162 -3.450 -12.047 1.00 93.56 98 GLN A CA 1
ATOM 783 C C . GLN A 1 98 ? 15.218 -3.467 -10.514 1.00 93.56 98 GLN A C 1
ATOM 785 O O . GLN A 1 98 ? 14.649 -4.363 -9.879 1.00 93.56 98 GLN A O 1
ATOM 790 N N . LYS A 1 99 ? 15.897 -2.496 -9.894 1.00 93.88 99 LYS A N 1
ATOM 791 C CA . LYS A 1 99 ? 15.859 -2.311 -8.441 1.00 93.88 99 LYS A CA 1
ATOM 792 C C . LYS A 1 99 ? 14.462 -1.861 -8.005 1.00 93.88 99 LYS A C 1
ATOM 794 O O . LYS A 1 99 ? 13.855 -2.542 -7.178 1.00 93.88 99 LYS A O 1
ATOM 799 N N . ASP A 1 100 ? 13.931 -0.811 -8.621 1.00 92.19 100 ASP A N 1
ATOM 800 C CA . ASP A 1 100 ? 12.605 -0.272 -8.303 1.00 92.19 100 ASP A CA 1
ATOM 801 C C . ASP A 1 100 ? 11.499 -1.296 -8.565 1.00 92.19 100 ASP A C 1
ATOM 803 O O . ASP A 1 100 ? 10.592 -1.457 -7.753 1.00 92.19 100 ASP A O 1
ATOM 807 N N . LYS A 1 101 ? 11.611 -2.090 -9.635 1.00 92.62 101 LYS A N 1
ATOM 808 C CA . LYS A 1 101 ? 10.706 -3.210 -9.922 1.00 92.62 101 LYS A CA 1
ATOM 809 C C . LYS A 1 101 ? 10.633 -4.196 -8.758 1.00 92.62 101 LYS A C 1
ATOM 811 O O . LYS A 1 101 ? 9.544 -4.651 -8.408 1.00 92.62 101 LYS A O 1
ATOM 816 N N . LYS A 1 102 ? 11.769 -4.557 -8.150 1.00 93.00 102 LYS A N 1
ATOM 817 C CA . LYS A 1 102 ? 11.788 -5.477 -6.997 1.00 93.00 102 LYS A CA 1
ATOM 818 C C . LYS A 1 102 ? 11.102 -4.860 -5.781 1.00 93.00 102 LYS A C 1
ATOM 820 O O . LYS A 1 102 ? 10.361 -5.566 -5.095 1.00 93.00 102 LYS A O 1
ATOM 825 N N . GLU A 1 103 ? 11.335 -3.575 -5.533 1.00 93.00 103 GLU A N 1
ATOM 826 C CA . GLU A 1 103 ? 10.722 -2.839 -4.423 1.00 93.00 103 GLU A CA 1
ATOM 827 C C . GLU A 1 103 ? 9.201 -2.713 -4.626 1.00 93.00 103 GLU A C 1
ATOM 829 O O . GLU A 1 103 ? 8.436 -3.185 -3.782 1.00 93.00 103 GLU A O 1
ATOM 834 N N . LEU A 1 104 ? 8.756 -2.268 -5.805 1.00 93.81 104 LEU A N 1
ATOM 835 C CA . LEU A 1 104 ? 7.345 -2.204 -6.205 1.00 93.81 104 LEU A CA 1
ATOM 836 C C . LEU A 1 104 ? 6.634 -3.556 -6.091 1.00 93.81 104 LEU A C 1
ATOM 838 O O . LEU A 1 104 ? 5.537 -3.647 -5.538 1.00 93.81 104 LEU A O 1
ATOM 842 N N . MET A 1 105 ? 7.255 -4.635 -6.576 1.00 91.81 105 MET A N 1
ATOM 843 C CA . MET A 1 105 ? 6.687 -5.983 -6.469 1.00 91.81 105 MET A CA 1
ATOM 844 C C . MET A 1 105 ? 6.500 -6.412 -5.011 1.00 91.81 105 MET A C 1
ATOM 846 O O . MET A 1 105 ? 5.505 -7.069 -4.689 1.00 91.81 105 MET A O 1
ATOM 850 N N . SER A 1 106 ? 7.429 -6.047 -4.126 1.00 92.94 106 SER A N 1
ATOM 851 C CA . SER A 1 106 ? 7.326 -6.329 -2.693 1.00 92.94 106 SER A CA 1
ATOM 852 C C . SER A 1 106 ? 6.185 -5.538 -2.044 1.00 92.94 106 SER A C 1
ATOM 854 O O . SER A 1 106 ? 5.340 -6.128 -1.367 1.00 92.94 106 SER A O 1
ATOM 856 N N . GLU A 1 107 ? 6.110 -4.229 -2.291 1.00 91.88 107 GLU A N 1
ATOM 857 C CA . GLU A 1 107 ? 5.085 -3.337 -1.727 1.00 91.88 107 GLU A CA 1
ATOM 858 C C . GLU A 1 107 ? 3.672 -3.724 -2.189 1.00 91.88 107 GLU A C 1
ATOM 860 O O . GLU A 1 107 ? 2.746 -3.851 -1.381 1.00 91.88 107 GLU A O 1
ATOM 865 N N . VAL A 1 108 ? 3.506 -4.022 -3.480 1.00 91.56 108 VAL A N 1
ATOM 866 C CA . VAL A 1 108 ? 2.232 -4.484 -4.050 1.00 91.56 108 VAL A CA 1
ATOM 867 C C . VAL A 1 108 ? 1.797 -5.820 -3.436 1.00 91.56 108 VAL A C 1
ATOM 869 O O . VAL A 1 108 ? 0.609 -6.027 -3.159 1.00 91.56 108 VAL A O 1
ATOM 872 N N . GLN A 1 109 ? 2.732 -6.740 -3.183 1.00 90.19 109 GLN A N 1
ATOM 873 C CA . GLN A 1 109 ? 2.425 -8.000 -2.500 1.00 90.19 109 GLN A CA 1
ATOM 874 C C . GLN A 1 109 ? 2.032 -7.796 -1.034 1.00 90.19 109 GLN A C 1
ATOM 876 O O . GLN A 1 109 ? 1.157 -8.519 -0.543 1.00 90.19 109 GLN A O 1
ATOM 881 N N . GLU A 1 110 ? 2.652 -6.846 -0.334 1.00 88.94 110 GLU A N 1
ATOM 882 C CA . GLU A 1 110 ? 2.285 -6.497 1.039 1.00 88.94 110 GLU A CA 1
ATOM 883 C C . GLU A 1 110 ? 0.857 -5.944 1.096 1.00 88.94 110 GLU A C 1
ATOM 885 O O . GLU A 1 110 ? 0.025 -6.494 1.825 1.00 88.94 110 GLU A O 1
ATOM 890 N N . LEU A 1 111 ? 0.521 -4.974 0.237 1.00 86.44 111 LEU A N 1
ATOM 891 C CA . LEU A 1 111 ? -0.843 -4.442 0.139 1.00 86.44 111 LEU A CA 1
ATOM 892 C C . LEU A 1 111 ? -1.863 -5.529 -0.207 1.00 86.44 111 LEU A C 1
ATOM 894 O O . LEU A 1 111 ? -2.941 -5.593 0.388 1.00 86.44 111 LEU A O 1
ATOM 898 N N . ARG A 1 112 ? -1.529 -6.439 -1.129 1.00 85.81 112 ARG A N 1
ATOM 899 C CA . ARG A 1 112 ? -2.423 -7.548 -1.495 1.00 85.81 112 ARG A CA 1
ATOM 900 C C . ARG A 1 112 ? -2.724 -8.464 -0.309 1.00 85.81 112 ARG A C 1
ATOM 902 O O . ARG A 1 112 ? -3.848 -8.951 -0.194 1.00 85.81 112 ARG A O 1
ATOM 909 N N . LYS A 1 113 ? -1.744 -8.722 0.562 1.00 86.88 113 LYS A N 1
ATOM 910 C CA . LYS A 1 113 ? -1.956 -9.506 1.792 1.00 86.88 113 LYS A CA 1
ATOM 911 C C . LYS A 1 113 ? -2.818 -8.741 2.788 1.00 86.88 113 LYS A C 1
ATOM 913 O O . LYS A 1 113 ? -3.674 -9.346 3.424 1.00 86.88 113 LYS A O 1
ATOM 918 N N . GLU A 1 114 ? -2.608 -7.436 2.904 1.00 82.81 114 GLU A N 1
ATOM 919 C CA . GLU A 1 114 ? -3.302 -6.595 3.873 1.00 82.81 114 GLU A CA 1
ATOM 920 C C . GLU A 1 114 ? -4.782 -6.354 3.529 1.00 82.81 114 GLU A C 1
ATOM 922 O O . GLU A 1 114 ? -5.631 -6.320 4.423 1.00 82.81 114 GLU A O 1
ATOM 927 N N . PHE A 1 115 ? -5.108 -6.222 2.241 1.00 84.19 115 PHE A N 1
ATOM 928 C CA . PHE A 1 115 ? -6.482 -6.024 1.772 1.00 84.19 115 PHE A CA 1
ATOM 929 C C . PHE A 1 115 ? -7.246 -7.318 1.498 1.00 84.19 115 PHE A C 1
ATOM 931 O O . PHE A 1 115 ? -8.442 -7.254 1.193 1.00 84.19 115 PHE A O 1
ATOM 938 N N . LYS A 1 116 ? -6.599 -8.479 1.641 1.00 85.44 116 LYS A N 1
ATOM 939 C CA . LYS A 1 116 ? -7.239 -9.779 1.455 1.00 85.44 116 LYS A CA 1
ATOM 940 C C . LYS A 1 116 ? -8.456 -9.909 2.376 1.00 85.44 116 LYS A C 1
ATOM 942 O O . LYS A 1 116 ? -8.390 -9.572 3.554 1.00 85.44 116 LYS A O 1
ATOM 947 N N . ASP A 1 117 ? -9.565 -10.392 1.823 1.00 83.12 117 ASP A N 1
ATOM 948 C CA . ASP A 1 117 ? -10.825 -10.622 2.544 1.00 83.12 117 ASP A CA 1
ATOM 949 C C . ASP A 1 117 ? -11.456 -9.339 3.140 1.00 83.12 117 ASP A C 1
ATOM 951 O O . ASP A 1 117 ? -12.382 -9.398 3.950 1.00 83.12 117 ASP A O 1
ATOM 955 N N . THR A 1 118 ? -10.999 -8.156 2.710 1.00 82.69 118 THR A N 1
ATOM 956 C CA . THR A 1 118 ? -11.621 -6.867 3.043 1.00 82.69 118 THR A CA 1
ATOM 957 C C . THR A 1 118 ? -12.590 -6.420 1.947 1.00 82.69 118 THR A C 1
ATOM 959 O O . THR A 1 118 ? -12.522 -6.864 0.802 1.00 82.69 118 THR A O 1
ATOM 962 N N . LYS A 1 119 ? -13.451 -5.438 2.249 1.00 82.12 119 LYS A N 1
ATOM 963 C CA . LYS A 1 119 ? -14.335 -4.814 1.244 1.00 82.12 119 LYS A CA 1
ATOM 964 C C . LYS A 1 119 ? -13.589 -4.141 0.078 1.00 82.12 119 LYS A C 1
ATOM 966 O O . LYS A 1 119 ? -14.212 -3.807 -0.924 1.00 82.12 119 LYS A O 1
ATOM 971 N N . TYR A 1 120 ? -12.281 -3.917 0.213 1.00 79.38 120 TYR A N 1
ATOM 972 C CA . TYR A 1 120 ? -11.444 -3.288 -0.806 1.00 79.38 120 TYR A CA 1
ATOM 973 C C . TYR A 1 120 ? -10.634 -4.296 -1.635 1.00 79.38 120 TYR A C 1
ATOM 975 O O . TYR A 1 120 ? -9.985 -3.891 -2.599 1.00 79.38 120 TYR A O 1
ATOM 983 N N . ASP A 1 121 ? -10.699 -5.592 -1.310 1.00 83.12 121 ASP A N 1
ATOM 984 C CA . ASP A 1 121 ? -9.902 -6.658 -1.933 1.00 83.12 121 ASP A CA 1
ATOM 985 C C . ASP A 1 121 ? -9.979 -6.637 -3.469 1.00 83.12 121 ASP A C 1
ATOM 987 O O . ASP A 1 121 ? -8.959 -6.669 -4.148 1.00 83.12 121 ASP A O 1
ATOM 991 N N . ILE A 1 122 ? -11.181 -6.488 -4.038 1.00 81.25 122 ILE A N 1
ATOM 992 C CA . ILE A 1 122 ? -11.383 -6.456 -5.498 1.00 81.25 122 ILE A CA 1
ATOM 993 C C . ILE A 1 122 ? -10.654 -5.269 -6.144 1.00 81.25 122 ILE A C 1
ATOM 995 O O . ILE A 1 122 ? -9.973 -5.435 -7.157 1.00 81.25 122 ILE A O 1
ATOM 999 N N . ARG A 1 123 ? -10.773 -4.071 -5.556 1.00 82.19 123 ARG A N 1
ATOM 1000 C CA . ARG A 1 123 ? -10.155 -2.855 -6.102 1.00 82.19 123 ARG A CA 1
ATOM 1001 C C . ARG A 1 123 ? -8.632 -2.942 -6.040 1.00 82.19 123 ARG A C 1
ATOM 1003 O O . ARG A 1 123 ? -7.973 -2.631 -7.028 1.00 82.19 123 ARG A O 1
ATOM 1010 N N . TYR A 1 124 ? -8.084 -3.405 -4.918 1.00 83.31 124 TYR A N 1
ATOM 1011 C CA . TYR A 1 124 ? -6.636 -3.550 -4.762 1.00 83.31 124 TYR A CA 1
ATOM 1012 C C . TYR A 1 124 ? -6.060 -4.695 -5.586 1.00 83.31 124 TYR A C 1
ATOM 1014 O O . TYR A 1 124 ? -4.959 -4.553 -6.104 1.00 83.31 124 TYR A O 1
ATOM 1022 N N . LYS A 1 125 ? -6.793 -5.795 -5.786 1.00 86.50 125 LYS A N 1
ATOM 1023 C CA . LYS A 1 125 ? -6.394 -6.844 -6.735 1.00 86.50 125 LYS A CA 1
ATOM 1024 C C . LYS A 1 125 ? -6.250 -6.295 -8.150 1.00 86.50 125 LYS A C 1
ATOM 1026 O O . LYS A 1 125 ? -5.252 -6.591 -8.790 1.00 86.50 125 LYS A O 1
ATOM 1031 N N . SER A 1 126 ? -7.206 -5.482 -8.605 1.00 86.62 126 SER A N 1
ATOM 1032 C CA . SER A 1 126 ? -7.133 -4.837 -9.922 1.00 86.62 126 SER A CA 1
ATOM 1033 C C . SER A 1 126 ? -5.922 -3.904 -10.032 1.00 86.62 126 SER A C 1
ATOM 1035 O O . SER A 1 126 ? -5.117 -4.052 -10.945 1.00 86.62 126 SER A O 1
ATOM 1037 N N . LEU A 1 127 ? -5.722 -3.018 -9.047 1.00 85.50 127 LEU A N 1
ATOM 1038 C CA . LEU A 1 127 ? -4.557 -2.127 -9.008 1.00 85.50 127 LEU A CA 1
ATOM 1039 C C . LEU A 1 127 ? -3.235 -2.909 -9.019 1.00 85.50 127 LEU A C 1
ATOM 1041 O O . LEU A 1 127 ? -2.356 -2.618 -9.822 1.00 85.50 127 LEU A O 1
ATOM 1045 N N . ALA A 1 128 ? -3.116 -3.926 -8.162 1.00 88.50 128 ALA A N 1
ATOM 1046 C CA . ALA A 1 128 ? -1.937 -4.779 -8.082 1.00 88.50 128 ALA A CA 1
ATOM 1047 C C . ALA A 1 128 ? -1.657 -5.486 -9.413 1.00 88.50 128 ALA A C 1
ATOM 1049 O O . ALA A 1 128 ? -0.517 -5.507 -9.862 1.00 88.50 128 ALA A O 1
ATOM 1050 N N . SER A 1 129 ? -2.687 -6.040 -10.057 1.00 89.88 129 SER A N 1
ATOM 1051 C CA . SER A 1 129 ? -2.558 -6.656 -11.378 1.00 89.88 129 SER A CA 1
ATOM 1052 C C . SER A 1 129 ? -2.093 -5.658 -12.436 1.00 89.88 129 SER A C 1
ATOM 1054 O O . SER A 1 129 ? -1.200 -5.996 -13.203 1.00 89.88 129 SER A O 1
ATOM 1056 N N . ASN A 1 130 ? -2.625 -4.434 -12.447 1.00 90.38 130 ASN A N 1
ATOM 1057 C CA . ASN A 1 130 ? -2.206 -3.407 -13.403 1.00 90.38 130 ASN A CA 1
ATOM 1058 C C . ASN A 1 130 ? -0.735 -3.020 -13.219 1.00 90.38 130 ASN A C 1
ATOM 1060 O O . ASN A 1 130 ? -0.003 -2.948 -14.199 1.00 90.38 130 ASN A O 1
ATOM 1064 N N . VAL A 1 131 ? -0.291 -2.826 -11.973 1.00 90.62 131 VAL A N 1
ATOM 1065 C CA . VAL A 1 131 ? 1.115 -2.517 -11.672 1.00 90.62 131 VAL A CA 1
ATOM 1066 C C . VAL A 1 131 ? 2.029 -3.676 -12.066 1.00 90.62 131 VAL A C 1
ATOM 1068 O O . VAL A 1 131 ? 3.053 -3.456 -12.703 1.00 90.62 131 VAL A O 1
ATOM 1071 N N . ILE A 1 132 ? 1.654 -4.914 -11.731 1.00 90.31 132 ILE A N 1
ATOM 1072 C CA . ILE A 1 132 ? 2.439 -6.101 -12.091 1.00 90.31 132 ILE A CA 1
ATOM 1073 C C . ILE A 1 132 ? 2.552 -6.233 -13.610 1.00 90.31 132 ILE A C 1
ATOM 1075 O O . ILE A 1 132 ? 3.651 -6.454 -14.103 1.00 90.31 132 ILE A O 1
ATOM 1079 N N . ASN A 1 133 ? 1.445 -6.084 -14.342 1.00 90.75 133 ASN A N 1
ATOM 1080 C CA . ASN A 1 133 ? 1.449 -6.169 -15.801 1.00 90.75 133 ASN A CA 1
ATOM 1081 C C . ASN A 1 133 ? 2.352 -5.089 -16.405 1.00 90.75 133 ASN A C 1
ATOM 1083 O O . ASN A 1 133 ? 3.260 -5.425 -17.153 1.00 90.75 133 ASN A O 1
ATOM 1087 N N . TYR A 1 134 ? 2.209 -3.834 -15.967 1.00 91.62 134 TYR A N 1
ATOM 1088 C CA . TYR A 1 134 ? 3.085 -2.737 -16.385 1.00 91.62 134 TYR A CA 1
ATOM 1089 C C . TYR A 1 134 ? 4.581 -3.051 -16.170 1.00 91.62 134 TYR A C 1
ATOM 1091 O O . TYR A 1 134 ? 5.391 -2.852 -17.073 1.00 91.62 134 TYR A O 1
ATOM 1099 N N . LEU A 1 135 ? 4.960 -3.593 -15.006 1.00 90.25 135 LEU A N 1
ATOM 1100 C CA . LEU A 1 135 ? 6.354 -3.958 -14.701 1.00 90.25 135 LEU A CA 1
ATOM 1101 C C . LEU A 1 135 ? 6.878 -5.147 -15.520 1.00 90.25 135 LEU A C 1
ATOM 1103 O O . LEU A 1 135 ? 8.093 -5.348 -15.626 1.00 90.25 135 LEU A O 1
ATOM 1107 N N . MET A 1 136 ? 5.989 -5.990 -16.041 1.00 87.81 136 MET A N 1
ATOM 1108 C CA . MET A 1 136 ? 6.360 -7.043 -16.985 1.00 87.81 136 MET A CA 1
ATOM 1109 C C . MET A 1 136 ? 6.527 -6.456 -18.386 1.00 87.81 136 MET A C 1
ATOM 1111 O O . MET A 1 136 ? 7.544 -6.704 -19.028 1.00 87.81 136 MET A O 1
ATOM 1115 N N . ASP A 1 137 ? 5.597 -5.604 -18.813 1.00 88.19 137 ASP A N 1
ATOM 1116 C CA . ASP A 1 137 ? 5.618 -4.963 -20.128 1.00 88.19 137 ASP A CA 1
ATOM 1117 C C . ASP A 1 137 ? 6.844 -4.055 -20.306 1.00 88.19 137 ASP A C 1
ATOM 1119 O O . ASP A 1 137 ? 7.411 -3.980 -21.396 1.00 88.19 137 ASP A O 1
ATOM 1123 N N . SER A 1 138 ? 7.327 -3.428 -19.228 1.00 88.56 138 SER A N 1
ATOM 1124 C CA . SER A 1 138 ? 8.539 -2.606 -19.271 1.00 88.56 138 SER A CA 1
ATOM 1125 C C . SER A 1 138 ? 9.804 -3.377 -19.661 1.00 88.56 138 SER A C 1
ATOM 1127 O O . SER A 1 138 ? 10.713 -2.790 -20.238 1.00 88.56 138 SER A O 1
ATOM 1129 N N . GLU A 1 139 ? 9.884 -4.685 -19.385 1.00 86.94 139 GLU A N 1
ATOM 1130 C CA . GLU A 1 139 ? 11.046 -5.494 -19.798 1.00 86.94 139 GLU A CA 1
ATOM 1131 C C . GLU A 1 139 ? 11.109 -5.652 -21.314 1.00 86.94 139 GLU A C 1
ATOM 1133 O O . GLU A 1 139 ? 12.189 -5.598 -21.904 1.00 86.94 139 GLU A O 1
ATOM 1138 N N . THR A 1 140 ? 9.945 -5.781 -21.950 1.00 89.38 140 THR A N 1
ATOM 1139 C CA . THR A 1 140 ? 9.824 -5.794 -23.407 1.00 89.38 140 THR A CA 1
ATOM 1140 C C . THR A 1 140 ? 10.340 -4.481 -23.993 1.00 89.38 140 THR A C 1
ATOM 1142 O O . THR A 1 140 ? 11.133 -4.505 -24.932 1.00 89.38 140 THR A O 1
ATOM 1145 N N . VAL A 1 141 ? 9.979 -3.342 -23.389 1.00 87.56 141 VAL A N 1
ATOM 1146 C CA . VAL A 1 141 ? 10.439 -2.008 -23.817 1.00 87.56 141 VAL A CA 1
ATOM 1147 C C . VAL A 1 141 ? 11.959 -1.861 -23.680 1.00 87.56 141 VAL A C 1
ATOM 1149 O O . VAL A 1 141 ? 12.616 -1.392 -24.612 1.00 87.56 141 VAL A O 1
ATOM 1152 N N . PHE A 1 142 ? 12.546 -2.305 -22.562 1.00 89.31 142 PHE A N 1
ATOM 1153 C CA . PHE A 1 142 ? 14.006 -2.321 -22.397 1.00 89.31 142 PHE A CA 1
ATOM 1154 C C . PHE A 1 142 ? 14.683 -3.153 -23.494 1.00 89.31 142 PHE A C 1
ATOM 1156 O O . PHE A 1 142 ? 15.606 -2.668 -24.153 1.00 89.31 142 PHE A O 1
ATOM 1163 N N . SER A 1 143 ? 14.174 -4.360 -23.761 1.00 89.81 143 SER A N 1
ATOM 1164 C CA . SER A 1 143 ? 14.727 -5.237 -24.796 1.00 89.81 143 SER A CA 1
ATOM 1165 C C . SER A 1 143 ? 14.610 -4.645 -26.204 1.00 89.81 143 SER A C 1
ATOM 1167 O O . SER A 1 143 ? 15.574 -4.717 -26.966 1.00 89.81 143 SER A O 1
ATOM 1169 N N . MET A 1 144 ? 13.461 -4.065 -26.561 1.00 90.31 144 MET A N 1
ATOM 1170 C CA . MET A 1 144 ? 13.252 -3.427 -27.866 1.00 90.31 144 MET A CA 1
ATOM 1171 C C . MET A 1 144 ? 14.192 -2.232 -28.055 1.00 90.31 144 MET A C 1
ATOM 1173 O O . MET A 1 144 ? 14.803 -2.092 -29.116 1.00 90.31 144 MET A O 1
ATOM 1177 N N . SER A 1 145 ? 14.383 -1.413 -27.014 1.00 87.88 145 SER A N 1
ATOM 1178 C CA . SER A 1 145 ? 15.330 -0.291 -27.048 1.00 87.88 145 SER A CA 1
ATOM 1179 C C . SER A 1 145 ? 16.781 -0.755 -27.225 1.00 87.88 145 SER A C 1
ATOM 1181 O O . SER A 1 145 ? 17.514 -0.152 -28.014 1.00 87.88 145 SER A O 1
ATOM 1183 N N . HIS A 1 146 ? 17.219 -1.825 -26.549 1.00 89.44 146 HIS A N 1
ATOM 1184 C CA . HIS A 1 146 ? 18.565 -2.395 -26.755 1.00 89.44 146 HIS A CA 1
ATOM 1185 C C . HIS A 1 146 ? 18.780 -2.867 -28.191 1.00 89.44 146 HIS A C 1
ATOM 1187 O O . HIS A 1 146 ? 19.850 -2.662 -28.757 1.00 89.44 146 HIS A O 1
ATOM 1193 N N . ASN A 1 147 ? 17.751 -3.453 -28.797 1.00 89.31 147 ASN A N 1
ATOM 1194 C CA . ASN A 1 147 ? 17.811 -3.965 -30.162 1.00 89.31 147 ASN A CA 1
ATOM 1195 C C . ASN A 1 147 ? 17.602 -2.880 -31.235 1.00 89.31 147 ASN A C 1
ATOM 1197 O O . ASN A 1 147 ? 17.678 -3.181 -32.426 1.00 89.31 147 ASN A O 1
ATOM 1201 N N . GLY A 1 148 ? 17.320 -1.633 -30.840 1.00 85.44 148 GLY A N 1
ATOM 1202 C CA . GLY A 1 148 ? 17.006 -0.539 -31.761 1.00 85.44 148 GLY A CA 1
ATOM 1203 C C . GLY A 1 148 ? 15.664 -0.698 -32.488 1.00 85.44 148 GLY A C 1
ATOM 1204 O O . GLY A 1 148 ? 15.467 -0.091 -33.539 1.00 85.44 148 GLY A O 1
ATOM 1205 N N . GLN A 1 149 ? 14.747 -1.504 -31.947 1.00 90.00 149 GLN A N 1
ATOM 1206 C CA . GLN A 1 149 ? 13.428 -1.807 -32.517 1.00 90.00 149 GLN A CA 1
ATOM 1207 C C . GLN A 1 149 ? 12.404 -0.717 -32.154 1.00 90.00 149 GLN A C 1
ATOM 1209 O O . GLN A 1 149 ? 11.381 -0.989 -31.532 1.00 90.00 149 GLN A O 1
ATOM 1214 N N . TYR A 1 150 ? 12.696 0.541 -32.497 1.00 84.56 150 TYR A N 1
ATOM 1215 C CA . TYR A 1 150 ? 11.880 1.685 -32.065 1.00 84.56 150 TYR A CA 1
ATOM 1216 C C . TYR A 1 150 ? 10.498 1.742 -32.734 1.00 84.56 150 TYR A C 1
ATOM 1218 O O . TYR A 1 150 ? 9.544 2.143 -32.075 1.00 84.56 150 TYR A O 1
ATOM 1226 N N . ASP A 1 151 ? 10.372 1.296 -33.989 1.00 85.00 151 ASP A N 1
ATOM 1227 C CA . ASP A 1 151 ? 9.082 1.252 -34.696 1.00 85.00 151 ASP A CA 1
ATOM 1228 C C . ASP A 1 151 ? 8.133 0.214 -34.063 1.00 85.00 151 ASP A C 1
ATOM 1230 O O . ASP A 1 151 ? 6.973 0.506 -33.789 1.00 85.00 151 ASP A O 1
ATOM 1234 N N . GLU A 1 152 ? 8.647 -0.981 -33.743 1.00 85.12 152 GLU A N 1
ATOM 1235 C CA . GLU A 1 152 ? 7.891 -2.041 -33.052 1.00 85.12 152 GLU A CA 1
ATOM 1236 C C . GLU A 1 152 ? 7.516 -1.634 -31.618 1.00 85.12 152 GLU A C 1
ATOM 1238 O O . GLU A 1 152 ? 6.463 -2.009 -31.104 1.00 85.12 152 GLU A O 1
ATOM 1243 N N . MET A 1 153 ? 8.375 -0.851 -30.965 1.00 84.50 153 MET A N 1
ATOM 1244 C CA . MET A 1 153 ? 8.131 -0.321 -29.627 1.00 84.50 153 MET A CA 1
ATOM 1245 C C . MET A 1 153 ? 7.046 0.763 -29.621 1.00 84.50 153 MET A C 1
ATOM 1247 O O . MET A 1 153 ? 6.249 0.800 -28.686 1.00 84.50 153 MET A O 1
ATOM 1251 N N . ASP A 1 154 ? 6.987 1.625 -30.641 1.00 77.56 154 ASP A N 1
ATOM 1252 C CA . ASP A 1 154 ? 5.917 2.624 -30.775 1.00 77.56 154 ASP A CA 1
ATOM 1253 C C . ASP A 1 154 ? 4.555 1.948 -30.990 1.00 77.56 154 ASP A C 1
ATOM 1255 O O . ASP A 1 154 ? 3.583 2.310 -30.332 1.00 77.56 154 ASP A O 1
ATOM 1259 N N . GLU A 1 155 ? 4.492 0.895 -31.815 1.00 83.69 155 GLU A N 1
ATOM 1260 C CA . GLU A 1 155 ? 3.280 0.074 -31.973 1.00 83.69 155 GLU A CA 1
ATOM 1261 C C . GLU A 1 155 ? 2.883 -0.654 -30.677 1.00 83.69 155 GLU A C 1
ATOM 1263 O O . GLU A 1 155 ? 1.696 -0.807 -30.396 1.00 83.69 155 GLU A O 1
ATOM 1268 N N . TYR A 1 156 ? 3.857 -1.095 -29.875 1.00 79.31 156 TYR A N 1
ATOM 1269 C CA . TYR A 1 156 ? 3.614 -1.788 -28.606 1.00 79.31 156 TYR A CA 1
ATOM 1270 C C . TYR A 1 156 ? 3.094 -0.867 -27.491 1.00 79.31 156 TYR A C 1
ATOM 1272 O O . TYR A 1 156 ? 2.383 -1.327 -26.598 1.00 79.31 156 TYR A O 1
ATOM 1280 N N . MET A 1 157 ? 3.468 0.416 -27.507 1.00 71.81 157 MET A N 1
ATOM 1281 C CA . MET A 1 157 ? 3.090 1.388 -26.472 1.00 71.81 157 MET A CA 1
ATOM 1282 C C . MET A 1 157 ? 1.766 2.129 -26.751 1.00 71.81 157 MET A C 1
ATOM 1284 O O . MET A 1 157 ? 1.338 2.911 -25.895 1.00 71.81 157 MET A O 1
ATOM 1288 N N . GLN A 1 158 ? 1.133 1.905 -27.910 1.00 65.19 158 GLN A N 1
ATOM 1289 C CA . GLN A 1 158 ? -0.188 2.444 -28.285 1.00 65.19 158 GLN A CA 1
ATOM 1290 C C . GLN A 1 158 ? -1.351 1.634 -27.694 1.00 65.19 158 GLN A C 1
ATOM 1292 O O . GLN A 1 158 ? -2.349 2.277 -27.287 1.00 65.19 158 GLN A O 1
#

Sequence (158 aa):
MKHIKERSKGIIKKKRMSFAIRLSVILLSVFTVFSILHLCSSIKSITTQYSDLMIRETKRTDTINSIESHLAEHQTYIFEHVLSTTDSEKNGLESKAQKDKKELMSEVQELRKEFKDTKYDIRYKSLASNVINYLMDSETVFSMSHNGQYDEMDEYMQ

Foldseek 3Di:
DVVVVVVVVVVVVVVVVVVVVVVVVVVVVVVVVVVVVVVVVVVVVVVVVVVVVVVVVVVLVVLVVLLVVLVVLLVVLLVCLLVDPDPVSNVVSVVSNVVSLVVNLVSLVVVQVVCPPHPCNVVSVVVSVVSNVVSVLSVVSSVCSVVVVVVVNVVSVD

Solvent-accessible surface area (backbone atoms only — not comparable to full-atom values): 8483 Å² total; per-residue (Å²): 116,70,71,62,60,52,55,51,53,54,52,53,50,52,53,52,52,54,49,50,54,52,51,51,53,53,50,51,50,53,52,50,52,51,51,51,53,52,50,52,51,51,49,50,51,51,53,51,54,49,50,57,48,49,55,50,53,49,52,53,51,53,51,52,53,48,46,52,52,45,49,54,52,35,52,48,30,53,54,52,32,62,71,46,90,45,71,70,57,27,54,52,28,52,52,50,30,57,51,42,50,54,52,45,55,49,54,45,51,50,52,51,62,71,34,52,96,42,99,52,26,69,62,49,51,51,52,40,50,53,53,52,50,51,66,53,54,49,53,54,51,53,52,30,49,76,71,65,37,58,70,63,45,56,67,71,73,110